Protein AF-A0A4Q3SUQ9-F1 (afdb_monomer_lite)

Radius of gyration: 23.15 Å; chains: 1; bounding box: 39×40×72 Å

Structure (mmCIF, N/CA/C/O backbone):
data_AF-A0A4Q3SUQ9-F1
#
_entry.id   AF-A0A4Q3SUQ9-F1
#
loop_
_atom_site.group_PDB
_atom_site.id
_atom_site.type_symbol
_atom_site.label_atom_id
_atom_site.label_alt_id
_atom_site.label_comp_id
_atom_site.label_asym_id
_atom_site.label_entity_id
_atom_site.label_seq_id
_atom_site.pdbx_PDB_ins_code
_atom_site.Cartn_x
_atom_site.Cartn_y
_atom_site.Cartn_z
_atom_site.occupancy
_atom_site.B_iso_or_equiv
_atom_site.auth_seq_id
_atom_site.auth_comp_id
_atom_site.auth_asym_id
_atom_site.auth_atom_id
_atom_site.pdbx_PDB_model_num
ATOM 1 N N . MET A 1 1 ? -21.726 29.637 48.859 1.00 52.78 1 MET A N 1
ATOM 2 C CA . MET A 1 1 ? -21.262 28.394 49.515 1.00 52.78 1 MET A CA 1
ATOM 3 C C . MET A 1 1 ? -21.546 27.224 48.583 1.00 52.78 1 MET A C 1
ATOM 5 O O . MET A 1 1 ? -22.693 26.823 48.454 1.00 52.78 1 MET A O 1
ATOM 9 N N . SER A 1 2 ? -20.534 26.753 47.853 1.00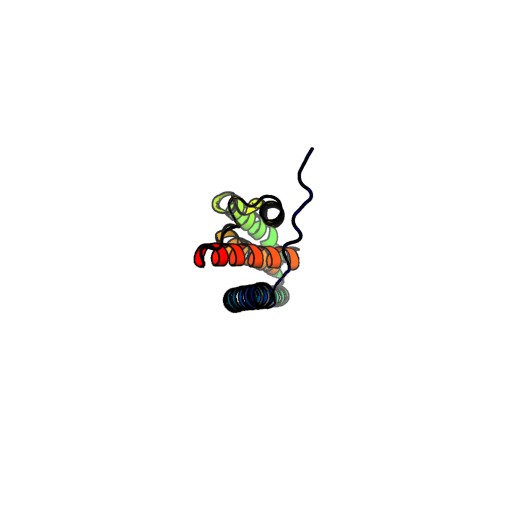 63.12 2 SER A N 1
ATOM 10 C CA . SER A 1 2 ? -20.614 25.570 46.988 1.00 63.12 2 SER A CA 1
ATOM 11 C C . SER A 1 2 ? -20.494 24.307 47.839 1.00 63.12 2 SER A C 1
ATOM 13 O O . SER A 1 2 ? -19.573 24.202 48.647 1.00 63.12 2 SER A O 1
ATOM 15 N N . ASN A 1 3 ? -21.421 23.363 47.676 1.00 58.69 3 ASN A N 1
ATOM 16 C CA . ASN A 1 3 ? -21.359 22.059 48.340 1.00 58.69 3 ASN A CA 1
ATOM 17 C C . ASN A 1 3 ? -20.023 21.358 48.007 1.00 58.69 3 ASN A C 1
ATOM 19 O O . ASN A 1 3 ? -19.621 21.388 46.840 1.00 58.69 3 ASN A O 1
ATOM 23 N N . PRO A 1 4 ? -19.337 20.717 48.972 1.00 64.19 4 PRO A N 1
ATOM 24 C CA . PRO A 1 4 ? -18.149 19.929 48.668 1.00 64.19 4 PRO A CA 1
ATOM 25 C C . PRO A 1 4 ? -18.510 18.724 47.777 1.00 64.19 4 PRO A C 1
ATOM 27 O O . PRO A 1 4 ? -19.641 18.226 47.839 1.00 64.19 4 PRO A O 1
ATOM 30 N N . PRO A 1 5 ? -17.575 18.232 46.944 1.00 63.81 5 PRO A N 1
ATOM 31 C CA . PRO A 1 5 ? -17.811 17.056 46.116 1.00 63.81 5 PRO A CA 1
ATOM 32 C C . PRO A 1 5 ? -18.098 15.843 47.008 1.00 63.81 5 PRO A C 1
ATOM 34 O O . PRO A 1 5 ? -17.303 15.484 47.877 1.00 63.81 5 PRO A O 1
ATOM 37 N N . ARG A 1 6 ? -19.255 15.203 46.800 1.00 64.69 6 ARG A N 1
ATOM 38 C CA . ARG A 1 6 ? -19.589 13.936 47.458 1.00 64.69 6 ARG A CA 1
ATOM 39 C C . ARG A 1 6 ? -18.632 12.863 46.947 1.00 64.69 6 ARG A C 1
ATOM 41 O O . ARG A 1 6 ? -18.681 12.500 45.775 1.00 64.69 6 ARG A O 1
ATOM 48 N N . PHE A 1 7 ? -17.785 12.347 47.831 1.00 63.22 7 PHE A N 1
ATOM 49 C CA . PHE A 1 7 ? -16.993 11.150 47.577 1.00 63.22 7 PHE A CA 1
ATOM 50 C C . PHE A 1 7 ? -17.969 9.976 47.421 1.00 63.22 7 PHE A C 1
ATOM 52 O O . PHE A 1 7 ? -18.571 9.529 48.395 1.00 63.22 7 PHE A O 1
ATOM 59 N N . VAL A 1 8 ? -18.204 9.529 46.187 1.00 66.00 8 VAL A N 1
ATOM 60 C CA . VAL A 1 8 ? -19.006 8.330 45.927 1.00 66.00 8 VAL A CA 1
ATOM 61 C C . VAL A 1 8 ? -18.081 7.132 46.156 1.00 66.00 8 VAL A C 1
ATOM 63 O O . VAL A 1 8 ? -17.114 6.988 45.407 1.00 66.00 8 VAL A O 1
ATOM 66 N N . PRO A 1 9 ? -18.302 6.286 47.177 1.00 57.19 9 PRO A N 1
ATOM 67 C CA . PRO A 1 9 ? -17.455 5.122 47.393 1.00 57.19 9 PRO A CA 1
ATOM 68 C C . PRO A 1 9 ? -17.558 4.184 46.183 1.00 57.19 9 PRO A C 1
ATOM 70 O O . PRO A 1 9 ? -18.642 3.726 45.814 1.00 57.19 9 PRO A O 1
ATOM 73 N N . SER A 1 10 ? -16.421 3.909 45.545 1.00 64.31 10 SER A N 1
ATOM 74 C CA . SER A 1 10 ? -16.302 2.955 44.445 1.00 64.31 10 SER A CA 1
ATOM 75 C C . SER A 1 10 ? -16.512 1.533 44.973 1.00 64.31 10 SER A C 1
ATOM 77 O O . SER A 1 10 ? -15.598 0.866 45.446 1.00 64.31 10 SER A O 1
ATOM 79 N N . GLY A 1 11 ? -17.755 1.055 44.930 1.00 67.50 11 GLY A N 1
ATOM 80 C CA . GLY A 1 11 ? -18.071 -0.328 45.283 1.00 67.50 11 GLY A CA 1
ATOM 81 C C . GLY A 1 11 ? -17.390 -1.346 44.355 1.00 67.50 11 GLY A C 1
ATOM 82 O O . GLY A 1 11 ? -17.111 -1.072 43.188 1.00 67.50 11 GLY A O 1
ATOM 83 N N . VAL A 1 12 ? -17.201 -2.574 44.845 1.00 73.50 12 VAL A N 1
ATOM 84 C CA . VAL A 1 12 ? -16.635 -3.702 44.070 1.00 73.50 12 VAL A CA 1
ATOM 85 C C . VAL A 1 12 ? -17.420 -3.964 42.773 1.00 73.50 12 VAL A C 1
ATOM 87 O O . VAL A 1 12 ? -16.844 -4.321 41.749 1.00 73.50 12 VAL A O 1
ATOM 90 N N . LYS A 1 13 ? -18.740 -3.733 42.782 1.00 75.50 13 LYS A N 1
ATOM 91 C CA . LYS A 1 13 ? -19.619 -3.932 41.618 1.00 75.50 13 LYS A CA 1
ATOM 92 C C . LYS A 1 13 ? -19.246 -3.019 40.429 1.00 75.50 13 LYS A C 1
ATOM 94 O O . LYS A 1 13 ? -18.965 -3.570 39.367 1.00 75.50 13 LYS A O 1
ATOM 99 N N . PRO A 1 14 ? -19.190 -1.675 40.561 1.00 77.25 14 PRO A N 1
ATOM 100 C CA . PRO A 1 14 ? -18.753 -0.794 39.471 1.00 77.25 14 PRO A CA 1
ATOM 101 C C . PRO A 1 14 ? -17.362 -1.134 38.913 1.00 77.25 14 PRO A C 1
ATOM 103 O O . PRO A 1 14 ? -17.163 -1.063 37.702 1.00 77.25 14 PRO A O 1
ATOM 106 N N . PHE A 1 15 ? -16.430 -1.579 39.762 1.00 79.81 15 PHE A N 1
ATOM 107 C CA . PHE A 1 15 ? -15.106 -2.033 39.327 1.00 79.81 15 PHE A CA 1
ATOM 108 C C . PHE A 1 15 ? -15.168 -3.294 38.441 1.00 79.81 15 PHE A C 1
ATOM 110 O O . PHE A 1 15 ? -14.574 -3.332 37.361 1.00 79.81 15 PHE A O 1
ATOM 117 N N . VAL A 1 16 ? -15.930 -4.314 38.853 1.00 83.69 16 VAL A N 1
ATOM 118 C CA . VAL A 1 16 ? -16.106 -5.556 38.077 1.00 83.69 16 VAL A CA 1
ATOM 119 C C . VAL A 1 16 ? -16.820 -5.289 36.747 1.00 83.69 16 VAL A C 1
ATOM 121 O O . VAL A 1 16 ? -16.394 -5.805 35.714 1.00 83.69 16 VAL A O 1
ATOM 124 N N . TYR A 1 17 ? -17.858 -4.445 36.736 1.00 86.44 17 TYR A N 1
ATOM 125 C CA . TYR A 1 17 ? -18.558 -4.076 35.501 1.00 86.44 17 TYR A CA 1
ATOM 126 C C . TYR A 1 17 ? -17.649 -3.349 34.507 1.00 86.44 17 TYR A C 1
ATOM 128 O O . TYR A 1 17 ? -17.665 -3.687 33.323 1.00 86.44 17 TYR A O 1
ATOM 136 N N . ALA A 1 18 ? -16.811 -2.421 34.977 1.00 85.19 18 ALA A N 1
ATOM 137 C CA . ALA A 1 18 ? -15.827 -1.755 34.127 1.00 85.19 18 ALA A CA 1
ATOM 138 C C . ALA A 1 18 ? -14.837 -2.763 33.518 1.00 85.19 18 ALA A C 1
ATOM 140 O O . ALA A 1 18 ? -14.594 -2.749 32.312 1.00 85.19 18 ALA A O 1
ATOM 141 N N . ARG A 1 19 ? -14.324 -3.713 34.315 1.00 89.44 19 ARG A N 1
ATOM 142 C CA . ARG A 1 19 ? -13.398 -4.746 33.821 1.00 89.44 19 ARG A CA 1
ATOM 143 C C . ARG A 1 19 ? -14.037 -5.644 32.763 1.00 89.44 19 ARG A C 1
ATOM 145 O O . ARG A 1 19 ? -13.411 -5.909 31.740 1.00 89.44 19 ARG A O 1
ATOM 152 N N . LEU A 1 20 ? -15.279 -6.074 32.981 1.00 91.19 20 LEU A N 1
ATOM 153 C CA . LEU A 1 20 ? -16.033 -6.863 32.004 1.00 91.19 20 LEU A CA 1
ATOM 154 C C . LEU A 1 20 ? -16.309 -6.070 30.720 1.00 91.19 20 LEU A C 1
ATOM 156 O O . LEU A 1 20 ? -16.216 -6.636 29.633 1.00 91.19 20 LEU A O 1
ATOM 160 N N . ALA A 1 21 ? -16.600 -4.771 30.822 1.00 89.94 21 ALA A N 1
ATOM 161 C CA . ALA A 1 21 ? -16.776 -3.903 29.661 1.00 89.94 21 ALA A CA 1
ATOM 162 C C . ALA A 1 21 ? -15.480 -3.775 28.840 1.00 89.94 21 ALA A C 1
ATOM 164 O O . ALA A 1 21 ? -15.517 -3.937 27.621 1.00 89.94 21 ALA A O 1
ATOM 165 N N . HIS A 1 22 ? -14.325 -3.590 29.490 1.00 92.81 22 HIS A N 1
ATOM 166 C CA . HIS A 1 22 ? -13.028 -3.554 28.805 1.00 92.81 22 HIS A CA 1
ATOM 167 C C . HIS A 1 22 ? -12.681 -4.880 28.117 1.00 92.81 22 HIS A C 1
ATOM 169 O O . HIS A 1 22 ? -12.192 -4.870 26.992 1.00 92.81 22 HIS A O 1
ATOM 175 N N . LEU A 1 23 ? -12.963 -6.023 28.753 1.00 94.06 23 LEU A N 1
ATOM 176 C CA . LEU A 1 23 ? -12.730 -7.344 28.153 1.00 94.06 23 LEU A CA 1
ATOM 177 C C . LEU A 1 23 ? -13.635 -7.595 26.938 1.00 94.06 23 LEU A C 1
ATOM 179 O O . LEU A 1 23 ? -13.182 -8.122 25.920 1.00 94.06 23 LEU A O 1
ATOM 183 N N . LYS A 1 24 ? -14.904 -7.178 27.011 1.00 92.81 24 LYS A N 1
ATOM 184 C CA . LYS A 1 24 ? -15.823 -7.225 25.865 1.00 92.81 24 LYS A CA 1
ATOM 185 C C . LYS A 1 24 ? -15.334 -6.339 24.720 1.00 92.81 24 LYS A C 1
ATOM 187 O O . LYS A 1 24 ? -15.285 -6.797 23.587 1.00 92.81 24 LYS A O 1
ATOM 192 N N . ALA A 1 25 ? -14.907 -5.112 25.009 1.00 91.38 25 ALA A N 1
ATOM 193 C CA . ALA A 1 25 ? -14.354 -4.227 23.988 1.00 91.38 25 ALA A CA 1
ATOM 194 C C . ALA A 1 25 ? -13.090 -4.824 23.346 1.00 91.38 25 ALA A C 1
ATOM 196 O O . ALA A 1 25 ? -12.999 -4.903 22.126 1.00 91.38 25 ALA A O 1
ATOM 197 N N . ALA A 1 26 ? -12.145 -5.311 24.154 1.00 94.56 26 ALA A N 1
ATOM 198 C CA . ALA A 1 26 ? -10.908 -5.912 23.660 1.00 94.56 26 ALA A CA 1
ATOM 199 C C . ALA A 1 26 ? -11.166 -7.142 22.777 1.00 94.56 26 ALA A C 1
ATOM 201 O O . ALA A 1 26 ? -10.569 -7.266 21.712 1.00 94.56 26 ALA A O 1
ATOM 202 N N . SER A 1 27 ? -12.078 -8.031 23.180 1.00 94.69 27 SER A N 1
ATOM 203 C CA . SER A 1 27 ? -12.429 -9.210 22.375 1.00 94.69 27 SER A CA 1
ATOM 204 C C . SER A 1 27 ? -13.086 -8.843 21.041 1.00 94.69 27 SER A C 1
ATOM 206 O O . SER A 1 27 ? -12.723 -9.425 20.022 1.00 94.69 27 SER A O 1
ATOM 208 N N . LEU A 1 28 ? -13.974 -7.843 21.012 1.00 92.50 28 LEU A N 1
ATOM 209 C CA . LEU A 1 28 ? -14.538 -7.319 19.762 1.00 92.50 28 LEU A CA 1
ATOM 210 C C . LEU A 1 28 ? -13.446 -6.759 18.844 1.00 92.50 28 LEU A C 1
ATOM 212 O O . LEU A 1 28 ? -13.391 -7.117 17.669 1.00 92.50 28 LEU A O 1
ATOM 216 N N . TRP A 1 29 ? -12.533 -5.946 19.382 1.00 94.06 29 TRP A N 1
ATOM 217 C CA . TRP A 1 29 ? -11.418 -5.407 18.604 1.00 94.06 29 TRP A CA 1
ATOM 218 C C . TRP A 1 29 ? -10.503 -6.504 18.065 1.00 94.06 29 TRP A C 1
ATOM 220 O O . TRP A 1 29 ? -10.129 -6.448 16.900 1.00 94.06 29 TRP A O 1
ATOM 230 N N . VAL A 1 30 ? -10.191 -7.537 18.850 1.00 95.62 30 VAL A N 1
ATOM 231 C CA . VAL A 1 30 ? -9.400 -8.685 18.377 1.00 95.62 30 VAL A CA 1
ATOM 232 C C . VAL A 1 30 ? -10.110 -9.418 17.236 1.00 95.62 30 VAL A C 1
ATOM 234 O O . VAL A 1 30 ? -9.476 -9.719 16.226 1.00 95.62 30 VAL A O 1
ATOM 237 N N . LEU A 1 31 ? -11.420 -9.656 17.351 1.00 95.06 31 LEU A N 1
ATOM 238 C CA . LEU A 1 31 ? -12.210 -10.321 16.307 1.00 95.06 31 LEU A CA 1
ATOM 239 C C . LEU A 1 31 ? -12.259 -9.529 14.994 1.00 95.06 31 LEU A C 1
ATOM 241 O O . LEU A 1 31 ? -12.361 -10.130 13.930 1.00 95.06 31 LEU A O 1
ATOM 245 N N . ILE A 1 32 ? -12.160 -8.201 15.058 1.00 93.94 32 ILE A N 1
ATOM 246 C CA . ILE A 1 32 ? -12.150 -7.314 13.887 1.00 93.94 32 ILE A CA 1
ATOM 247 C C . ILE A 1 32 ? -10.734 -7.161 13.317 1.00 93.94 32 ILE A C 1
ATOM 249 O O . ILE A 1 32 ? -10.524 -7.219 12.101 1.00 93.94 32 ILE A O 1
ATOM 253 N N . LEU A 1 33 ? -9.736 -6.992 14.184 1.00 95.38 33 LEU A N 1
ATOM 254 C CA . LEU A 1 33 ? -8.345 -6.776 13.794 1.00 95.38 33 LEU A CA 1
ATOM 255 C C . LEU A 1 33 ? -7.685 -8.039 13.248 1.00 95.38 33 LEU A C 1
ATOM 257 O O . LEU A 1 33 ? -6.815 -7.916 12.391 1.00 95.38 33 LEU A O 1
ATOM 261 N N . ALA A 1 34 ? -8.091 -9.233 13.686 1.00 96.50 34 ALA A N 1
ATOM 262 C CA . ALA A 1 34 ? -7.550 -10.494 13.182 1.00 96.50 34 ALA A CA 1
ATOM 263 C C . ALA A 1 34 ? -7.767 -10.677 11.662 1.00 96.50 34 ALA A C 1
ATOM 265 O O . ALA A 1 34 ? -6.772 -10.789 10.940 1.00 96.50 34 ALA A O 1
ATOM 266 N N . PRO A 1 35 ? -9.006 -10.644 11.124 1.00 95.88 35 PRO A N 1
ATOM 267 C CA . PRO A 1 35 ? -9.227 -10.753 9.682 1.00 95.88 35 PRO A CA 1
ATOM 268 C C . PRO A 1 35 ? -8.664 -9.549 8.917 1.00 95.88 35 PRO A C 1
ATOM 270 O O . PRO A 1 35 ? -8.110 -9.724 7.833 1.00 95.88 35 PRO A O 1
ATOM 273 N N . THR A 1 36 ? -8.735 -8.343 9.493 1.00 96.44 36 THR A N 1
ATOM 274 C CA . THR A 1 36 ? -8.177 -7.129 8.875 1.00 96.44 36 THR A CA 1
ATOM 275 C C . THR A 1 36 ? -6.659 -7.247 8.695 1.00 96.44 36 THR A C 1
ATOM 277 O O . THR A 1 36 ? -6.142 -7.041 7.598 1.00 96.44 36 THR A O 1
ATOM 280 N N . SER A 1 37 ? -5.939 -7.650 9.746 1.00 97.00 37 SER A N 1
ATOM 281 C CA . SER A 1 37 ? -4.483 -7.849 9.718 1.00 97.00 37 SER A CA 1
ATOM 282 C C . SER A 1 37 ? -4.078 -8.981 8.780 1.00 97.00 37 SER A C 1
ATOM 284 O O . SER A 1 37 ? -3.115 -8.831 8.033 1.00 97.00 37 SER A O 1
ATOM 286 N N . ALA A 1 38 ? -4.824 -10.091 8.764 1.00 98.12 38 ALA A N 1
ATOM 287 C CA . ALA A 1 38 ? -4.563 -11.201 7.850 1.00 98.12 38 ALA A CA 1
ATOM 288 C C . ALA A 1 38 ? -4.705 -10.775 6.379 1.00 98.12 38 ALA A C 1
ATOM 290 O O . ALA A 1 38 ? -3.858 -11.112 5.548 1.00 98.12 38 ALA A O 1
ATOM 291 N N . ALA A 1 39 ? -5.734 -9.985 6.057 1.00 97.69 39 ALA A N 1
ATOM 292 C CA . ALA A 1 39 ? -5.952 -9.470 4.710 1.00 97.69 39 ALA A CA 1
ATOM 293 C C . ALA A 1 39 ? -4.861 -8.469 4.289 1.00 97.69 39 ALA A C 1
ATOM 295 O O . ALA A 1 39 ? -4.307 -8.593 3.196 1.00 97.69 39 ALA A O 1
ATOM 296 N N . ILE A 1 40 ? -4.499 -7.522 5.165 1.00 97.62 40 ILE A N 1
ATOM 297 C CA . ILE A 1 40 ? -3.418 -6.554 4.910 1.00 97.62 40 ILE A CA 1
ATOM 298 C C . ILE A 1 40 ? -2.077 -7.273 4.743 1.00 97.62 40 ILE A C 1
ATOM 300 O O . ILE A 1 40 ? -1.362 -7.019 3.777 1.00 97.62 40 ILE A O 1
ATOM 304 N N . GLY A 1 41 ? -1.749 -8.203 5.643 1.00 98.00 41 GLY A N 1
ATOM 305 C CA . GLY A 1 41 ? -0.517 -8.988 5.580 1.00 98.00 41 GLY A CA 1
ATOM 306 C C . GLY A 1 41 ? -0.413 -9.801 4.292 1.00 98.00 41 GLY A C 1
ATOM 307 O O . GLY A 1 41 ? 0.629 -9.781 3.642 1.00 98.00 41 GLY A O 1
ATOM 308 N N . SER A 1 42 ? -1.508 -10.437 3.868 1.00 98.25 42 SER A N 1
ATOM 309 C CA . SER A 1 42 ? -1.566 -11.182 2.603 1.00 98.25 42 SER A CA 1
ATOM 310 C C . SER A 1 42 ? -1.368 -10.271 1.389 1.00 98.25 42 SER A C 1
ATOM 312 O O . SER A 1 42 ? -0.628 -10.618 0.469 1.00 98.25 42 SER A O 1
ATOM 314 N N . LEU A 1 43 ? -1.975 -9.080 1.394 1.00 97.44 43 LEU A N 1
ATOM 315 C CA . LEU A 1 43 ? -1.811 -8.096 0.323 1.00 97.44 43 LEU A CA 1
ATOM 316 C C . LEU A 1 43 ? -0.373 -7.557 0.255 1.00 97.44 43 LEU A C 1
ATOM 318 O O . LEU A 1 43 ? 0.190 -7.441 -0.833 1.00 97.44 43 LEU A O 1
ATOM 322 N N . CYS A 1 44 ? 0.252 -7.287 1.403 1.00 97.44 44 CYS A N 1
ATOM 323 C CA . CYS A 1 44 ? 1.661 -6.904 1.478 1.00 97.44 44 CYS A CA 1
ATOM 324 C C . CYS A 1 44 ? 2.588 -8.040 1.024 1.00 97.44 44 CYS A C 1
ATOM 326 O O . CYS A 1 44 ? 3.546 -7.783 0.297 1.00 97.44 44 CYS A O 1
ATOM 328 N N . ALA A 1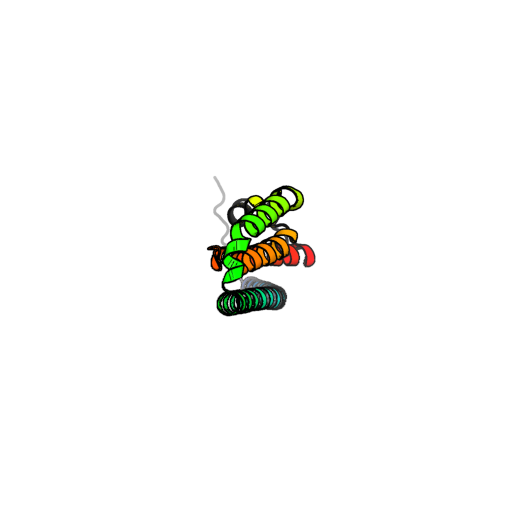 45 ? 2.300 -9.291 1.390 1.00 98.00 45 ALA A N 1
ATOM 329 C CA . ALA A 1 45 ? 3.060 -10.451 0.930 1.00 98.00 45 ALA A CA 1
ATOM 330 C C . ALA A 1 45 ? 2.975 -10.607 -0.597 1.00 98.00 45 ALA A C 1
ATOM 332 O O . ALA A 1 45 ? 4.008 -10.733 -1.254 1.00 98.00 45 ALA A O 1
ATOM 333 N N . LEU A 1 46 ? 1.769 -10.504 -1.170 1.00 98.00 46 LEU A N 1
ATOM 334 C CA . LEU A 1 46 ? 1.551 -10.505 -2.620 1.00 98.00 46 LEU A CA 1
ATOM 335 C C . LEU A 1 46 ? 2.336 -9.381 -3.305 1.00 98.00 46 LEU A C 1
ATOM 337 O O . LEU A 1 46 ? 2.984 -9.609 -4.327 1.00 98.00 46 LEU A O 1
ATOM 341 N N . PHE A 1 47 ? 2.301 -8.174 -2.740 1.00 98.00 47 PHE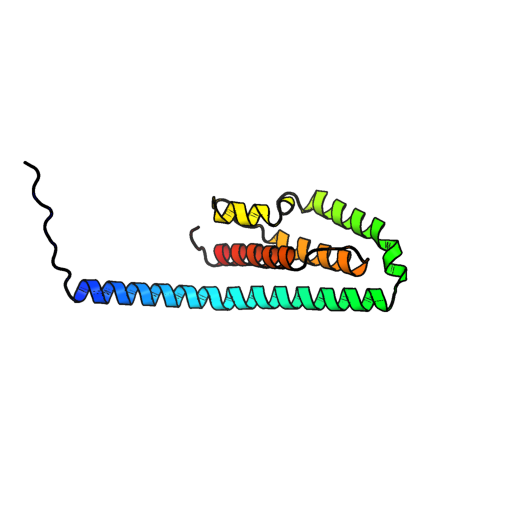 A N 1
ATOM 342 C CA . PHE A 1 47 ? 3.041 -7.027 -3.253 1.00 98.00 47 PHE A CA 1
ATOM 343 C C . PHE A 1 47 ? 4.553 -7.284 -3.256 1.00 98.00 47 PHE A C 1
ATOM 345 O O . PHE A 1 47 ? 5.195 -7.156 -4.297 1.00 98.00 47 PHE A O 1
ATOM 352 N N . LEU A 1 48 ? 5.128 -7.706 -2.125 1.00 97.25 48 LEU A N 1
ATOM 353 C CA . LEU A 1 48 ? 6.565 -7.966 -2.017 1.00 97.25 48 LEU A CA 1
ATOM 354 C C . LEU A 1 48 ? 7.019 -9.111 -2.929 1.00 97.25 48 LEU A C 1
ATOM 356 O O . LEU A 1 48 ? 8.089 -9.005 -3.529 1.00 97.25 48 LEU A O 1
ATOM 360 N N . TRP A 1 49 ? 6.203 -10.159 -3.059 1.00 98.12 49 TRP A N 1
ATOM 361 C CA . TRP A 1 49 ? 6.442 -11.262 -3.988 1.00 98.12 49 TRP A CA 1
ATOM 362 C C . TRP A 1 49 ? 6.406 -10.794 -5.450 1.00 98.12 49 TRP A C 1
ATOM 364 O O . TRP A 1 49 ? 7.289 -11.138 -6.232 1.00 98.12 49 TRP A O 1
ATOM 374 N N . SER A 1 50 ? 5.454 -9.930 -5.807 1.00 98.06 50 SER A N 1
ATOM 375 C CA . SER A 1 50 ? 5.363 -9.350 -7.155 1.00 98.06 50 SER A CA 1
ATOM 376 C C . SER A 1 50 ? 6.573 -8.474 -7.492 1.00 98.06 50 SER A C 1
ATOM 378 O O . SER A 1 50 ? 7.049 -8.493 -8.624 1.00 98.06 50 SER A O 1
ATOM 380 N N . LEU A 1 51 ? 7.107 -7.729 -6.517 1.00 97.19 51 LEU A N 1
ATOM 381 C CA . LEU A 1 51 ? 8.333 -6.947 -6.707 1.00 97.19 51 LEU A CA 1
ATOM 382 C C . LEU A 1 51 ? 9.566 -7.822 -6.914 1.00 97.19 51 LEU A C 1
ATOM 384 O O . LEU A 1 51 ? 10.435 -7.474 -7.713 1.00 97.19 51 LEU A O 1
ATOM 388 N N . ASP A 1 52 ? 9.653 -8.943 -6.202 1.00 97.12 52 ASP A N 1
ATOM 389 C CA . ASP A 1 52 ? 10.729 -9.912 -6.398 1.00 97.12 52 ASP A CA 1
ATOM 390 C C . ASP A 1 52 ? 10.661 -10.521 -7.806 1.00 97.12 52 ASP A C 1
ATOM 392 O O . ASP A 1 52 ? 11.658 -10.529 -8.527 1.00 97.12 52 ASP A O 1
ATOM 396 N N . LEU A 1 53 ? 9.462 -10.906 -8.256 1.00 97.75 53 LEU A N 1
ATOM 397 C CA . LEU A 1 53 ? 9.243 -11.402 -9.614 1.00 97.75 53 LEU A CA 1
ATOM 398 C C . LEU A 1 53 ? 9.608 -10.359 -10.680 1.00 97.75 53 LEU A C 1
ATOM 400 O O . LEU A 1 53 ? 10.323 -10.677 -11.627 1.00 97.75 53 LEU A O 1
ATOM 404 N N . ALA A 1 54 ? 9.171 -9.109 -10.510 1.00 96.94 54 ALA A N 1
ATOM 405 C CA . ALA A 1 54 ? 9.513 -8.010 -11.411 1.00 96.94 54 ALA A CA 1
ATOM 406 C C . ALA A 1 54 ? 11.029 -7.766 -11.469 1.00 96.94 54 ALA A C 1
ATOM 408 O O . ALA A 1 54 ? 11.590 -7.528 -12.538 1.00 96.94 54 ALA A O 1
ATOM 409 N N . THR A 1 55 ? 11.703 -7.876 -10.323 1.00 95.19 55 THR A N 1
ATOM 410 C CA . THR A 1 55 ? 13.156 -7.723 -10.228 1.00 95.19 55 THR A CA 1
ATOM 411 C C . THR A 1 55 ? 13.875 -8.836 -10.985 1.00 95.19 55 THR A C 1
ATOM 413 O O . THR A 1 55 ? 14.758 -8.538 -11.786 1.00 95.19 55 THR A O 1
ATOM 416 N N . ARG A 1 56 ? 13.476 -10.099 -10.788 1.00 97.06 56 ARG A N 1
ATOM 417 C CA . ARG A 1 56 ? 14.037 -11.248 -11.517 1.00 97.06 56 ARG A CA 1
ATOM 418 C C . ARG A 1 56 ? 13.812 -11.119 -13.022 1.00 97.06 56 ARG A C 1
ATOM 420 O O . ARG A 1 56 ? 14.770 -11.182 -13.780 1.00 97.06 56 ARG A O 1
ATOM 427 N N . ALA A 1 57 ? 12.583 -10.809 -13.440 1.00 97.25 57 ALA A N 1
ATOM 428 C CA . ALA A 1 57 ? 12.246 -10.615 -14.848 1.00 97.25 57 ALA A CA 1
ATOM 429 C C . ALA A 1 57 ? 13.108 -9.530 -15.513 1.00 97.25 57 ALA A C 1
ATOM 431 O O . ALA A 1 57 ? 13.545 -9.708 -16.648 1.00 97.25 57 ALA A O 1
ATOM 432 N N . ARG A 1 58 ? 13.397 -8.434 -14.798 1.00 95.62 58 ARG A N 1
ATOM 433 C CA . ARG A 1 58 ? 14.298 -7.370 -15.261 1.00 95.62 58 ARG A CA 1
ATOM 434 C C . ARG A 1 58 ? 15.744 -7.841 -15.427 1.00 95.62 58 ARG A C 1
ATOM 436 O O . ARG A 1 58 ? 16.400 -7.407 -16.369 1.00 95.62 58 ARG A O 1
ATOM 443 N N . PHE A 1 59 ? 16.247 -8.693 -14.534 1.00 94.75 59 PHE A N 1
ATOM 444 C CA . PHE A 1 59 ? 17.585 -9.280 -14.676 1.00 94.75 59 PHE A CA 1
ATOM 445 C C . PHE A 1 59 ? 17.659 -10.269 -15.846 1.00 94.75 59 PHE A C 1
ATOM 447 O O . PHE A 1 59 ? 18.641 -10.243 -16.584 1.00 94.75 59 PHE A O 1
ATOM 454 N N . ASP A 1 60 ? 16.610 -11.065 -16.062 1.00 97.69 60 ASP A N 1
ATOM 455 C CA . ASP A 1 60 ? 16.522 -12.004 -17.188 1.00 97.69 60 ASP A CA 1
ATOM 456 C C . ASP A 1 60 ? 16.345 -11.282 -18.538 1.00 97.69 60 ASP A C 1
ATOM 458 O O . ASP A 1 60 ? 16.793 -11.762 -19.579 1.00 97.69 60 ASP A O 1
ATOM 462 N N . HIS A 1 61 ? 15.718 -10.100 -18.527 1.00 97.38 61 HIS A N 1
ATOM 463 C CA . HIS A 1 61 ? 15.408 -9.305 -19.717 1.00 97.38 61 HIS A CA 1
ATOM 464 C C . HIS A 1 61 ? 15.873 -7.844 -19.557 1.00 97.38 61 HIS A C 1
ATOM 466 O O . HIS A 1 61 ? 15.042 -6.939 -19.432 1.00 97.38 61 HIS A O 1
ATOM 472 N N . PRO A 1 62 ? 17.191 -7.559 -19.615 1.00 94.94 62 PRO A N 1
ATOM 473 C CA . PRO A 1 62 ? 17.723 -6.215 -19.362 1.00 94.94 62 PRO A CA 1
ATOM 474 C C . PRO A 1 62 ? 17.189 -5.129 -20.305 1.00 94.94 62 PRO A C 1
ATOM 476 O O . PRO A 1 62 ? 17.149 -3.953 -19.944 1.00 94.94 62 PRO A O 1
ATOM 479 N N . TRP A 1 63 ? 16.737 -5.514 -21.503 1.00 96.50 63 TRP A N 1
ATOM 480 C CA . TRP A 1 63 ? 16.129 -4.603 -22.474 1.00 96.50 63 TRP A CA 1
ATOM 481 C C . TRP A 1 63 ? 14.849 -3.930 -21.954 1.00 96.50 63 TRP A C 1
ATOM 483 O O . TRP A 1 63 ? 14.493 -2.861 -22.449 1.00 96.50 63 TRP A O 1
ATOM 493 N N . LEU A 1 64 ? 14.191 -4.494 -20.929 1.00 96.19 64 LEU A N 1
ATOM 494 C CA . LEU A 1 64 ? 13.044 -3.869 -20.267 1.00 96.19 64 LEU A CA 1
ATOM 495 C C . LEU A 1 64 ? 13.375 -2.460 -19.760 1.00 96.19 64 LEU A C 1
ATOM 497 O O . LEU A 1 64 ? 12.500 -1.605 -19.773 1.00 96.19 64 LEU A O 1
ATOM 501 N N . LEU A 1 65 ? 14.629 -2.163 -19.404 1.00 95.88 65 LEU A N 1
ATOM 502 C CA . LEU A 1 65 ? 15.044 -0.819 -18.977 1.00 95.88 65 LEU A CA 1
ATOM 503 C C . LEU A 1 65 ? 14.721 0.271 -20.011 1.00 95.88 65 LEU A C 1
ATOM 505 O O . LEU A 1 65 ? 14.347 1.382 -19.641 1.00 95.88 65 LEU A O 1
ATOM 509 N N . PHE A 1 66 ? 14.799 -0.040 -21.308 1.00 96.94 66 PHE A N 1
ATOM 510 C CA . PHE A 1 66 ? 14.485 0.926 -22.365 1.00 96.94 66 PHE A CA 1
ATOM 511 C C . PHE A 1 66 ? 12.992 1.285 -22.421 1.00 96.94 66 PHE A C 1
ATOM 513 O O . PHE A 1 66 ? 12.632 2.337 -22.945 1.00 96.94 66 PHE A O 1
ATOM 520 N N . GLY A 1 67 ? 12.118 0.452 -21.846 1.00 96.69 67 GLY A N 1
ATOM 521 C CA . GLY A 1 67 ? 10.686 0.727 -21.727 1.00 96.69 67 GLY A CA 1
ATOM 522 C C . GLY A 1 67 ? 10.318 1.679 -20.583 1.00 96.69 67 GLY A C 1
ATOM 523 O O . GLY A 1 67 ? 9.162 2.093 -20.498 1.00 96.69 67 GLY A O 1
ATOM 524 N N . LEU A 1 68 ? 11.270 2.059 -19.720 1.00 96.31 68 LEU A N 1
ATOM 525 C CA . LEU A 1 68 ? 11.019 2.899 -18.545 1.00 96.31 68 LEU A CA 1
ATOM 526 C C . LEU A 1 68 ? 10.307 4.231 -18.852 1.00 96.31 68 LEU A C 1
ATOM 528 O O . LEU A 1 68 ? 9.347 4.538 -18.142 1.00 96.31 68 LEU A O 1
ATOM 532 N N . PRO A 1 69 ? 10.676 5.009 -19.894 1.00 96.62 69 PRO A N 1
ATOM 533 C CA . PRO A 1 69 ? 9.979 6.260 -20.205 1.00 96.62 69 PRO A CA 1
ATOM 534 C C . PRO A 1 69 ? 8.502 6.039 -20.549 1.00 96.62 69 PRO A C 1
ATOM 536 O O . PRO A 1 69 ? 7.633 6.785 -20.099 1.00 96.62 69 PRO A O 1
ATOM 539 N N . VAL A 1 70 ? 8.208 4.976 -21.305 1.00 97.44 70 VAL A N 1
ATOM 540 C CA . VAL A 1 70 ? 6.839 4.617 -21.698 1.00 97.44 70 VAL A CA 1
ATOM 541 C C . VAL A 1 70 ? 6.047 4.148 -20.482 1.00 97.44 70 VAL A C 1
ATOM 543 O O . VAL A 1 70 ? 4.925 4.599 -20.267 1.00 97.44 70 VAL A O 1
ATOM 546 N N . ALA A 1 71 ? 6.638 3.293 -19.647 1.00 95.81 71 ALA A N 1
ATOM 547 C CA . ALA A 1 71 ? 6.016 2.820 -18.417 1.00 95.81 71 ALA A CA 1
ATOM 548 C C . ALA A 1 71 ? 5.684 3.979 -17.462 1.00 95.81 71 ALA A C 1
ATOM 550 O O . ALA A 1 71 ? 4.559 4.063 -16.969 1.00 95.81 71 ALA A O 1
ATOM 551 N N . GLY A 1 72 ? 6.623 4.908 -17.257 1.00 94.94 72 GLY A N 1
ATOM 552 C CA . GLY A 1 72 ? 6.416 6.103 -16.438 1.00 94.94 72 GLY A CA 1
ATOM 553 C C . GLY A 1 72 ? 5.302 7.001 -16.978 1.00 94.94 72 GLY A C 1
ATOM 554 O O . GLY A 1 72 ? 4.429 7.418 -16.216 1.00 94.94 72 GLY A O 1
ATOM 555 N N . PHE A 1 73 ? 5.272 7.235 -18.294 1.00 96.38 73 PHE A N 1
ATOM 556 C CA . PHE A 1 73 ? 4.199 7.991 -18.943 1.00 96.38 73 PHE A CA 1
ATOM 557 C C . PHE A 1 73 ? 2.828 7.332 -18.745 1.00 96.38 73 PHE A C 1
ATOM 559 O O . PHE A 1 73 ? 1.876 8.000 -18.345 1.00 96.38 73 PHE A O 1
ATOM 566 N N . LEU A 1 74 ? 2.724 6.018 -18.970 1.00 95.12 74 LEU A N 1
ATOM 567 C CA . LEU A 1 74 ? 1.471 5.278 -18.804 1.00 95.12 74 LEU A CA 1
ATOM 568 C C . LEU A 1 74 ? 0.988 5.287 -17.351 1.00 95.12 74 LEU A C 1
ATOM 570 O O . LEU A 1 74 ? -0.196 5.514 -17.104 1.00 95.12 74 LEU A O 1
ATOM 574 N N . VAL A 1 75 ? 1.890 5.087 -16.385 1.00 93.62 75 VAL A N 1
ATOM 575 C CA . VAL A 1 75 ? 1.563 5.189 -14.956 1.00 93.62 75 VAL A CA 1
ATOM 576 C C . VAL A 1 75 ? 1.067 6.597 -14.624 1.00 93.62 75 VAL A C 1
ATOM 578 O O . VAL A 1 75 ? 0.000 6.733 -14.026 1.00 93.62 75 VAL A O 1
ATOM 581 N N . GLY A 1 76 ? 1.776 7.639 -15.065 1.00 92.25 76 GLY A N 1
ATOM 582 C CA . GLY A 1 76 ? 1.366 9.031 -14.865 1.00 92.25 76 GLY A CA 1
ATOM 583 C C . GLY A 1 76 ? -0.012 9.333 -15.460 1.00 92.25 76 GLY A C 1
ATOM 584 O O . GLY A 1 76 ? -0.857 9.928 -14.794 1.00 92.25 76 GLY A O 1
ATOM 585 N N . LEU A 1 77 ? -0.286 8.848 -16.674 1.00 93.44 77 LEU A N 1
ATOM 586 C CA . LEU A 1 77 ? -1.575 9.021 -17.345 1.00 93.44 77 LEU A CA 1
ATOM 587 C C . LEU A 1 77 ? -2.717 8.319 -16.594 1.00 93.44 77 LEU A C 1
ATOM 589 O O . LEU A 1 77 ? -3.793 8.891 -16.404 1.00 93.44 77 LEU A O 1
ATOM 593 N N . VAL A 1 78 ? -2.478 7.097 -16.109 1.00 91.56 78 VAL A N 1
ATOM 594 C CA . VAL A 1 78 ? -3.447 6.361 -15.285 1.00 91.56 78 VAL A CA 1
ATOM 595 C C . VAL A 1 78 ? -3.732 7.104 -13.980 1.00 91.56 78 VAL A C 1
ATOM 597 O O . VAL A 1 78 ? -4.899 7.214 -13.597 1.00 91.56 78 VAL A O 1
ATOM 600 N N . TYR A 1 79 ? -2.711 7.649 -13.313 1.00 88.88 79 TYR A N 1
ATOM 601 C CA . TYR A 1 79 ? -2.897 8.469 -12.111 1.00 88.88 79 TYR A CA 1
ATOM 602 C C . TYR A 1 79 ? -3.665 9.757 -12.411 1.00 88.88 79 TYR A C 1
ATOM 604 O O . TYR A 1 79 ? -4.572 10.105 -11.659 1.00 88.88 79 TYR A O 1
ATOM 612 N N . HIS A 1 80 ? -3.394 10.412 -13.538 1.00 88.38 80 HIS A N 1
ATOM 613 C CA . HIS A 1 80 ? -4.101 11.627 -13.928 1.00 88.38 80 HIS A CA 1
ATOM 614 C C . HIS A 1 80 ? -5.612 11.393 -14.117 1.00 88.38 80 HIS A C 1
ATOM 616 O O . HIS A 1 80 ? -6.432 12.197 -13.671 1.00 88.38 80 HIS A O 1
ATOM 622 N N . TRP A 1 81 ? -6.008 10.267 -14.722 1.00 87.00 81 TRP A N 1
ATOM 623 C CA . TRP A 1 81 ? -7.423 9.965 -14.978 1.00 87.00 81 TRP A CA 1
ATOM 624 C C . TRP A 1 81 ? -8.138 9.260 -13.822 1.00 87.00 81 TRP A C 1
ATOM 626 O O . TRP A 1 81 ? -9.298 9.558 -13.537 1.00 87.00 81 TRP A O 1
ATOM 636 N N . LYS A 1 82 ? -7.478 8.306 -13.154 1.00 81.25 82 LYS A N 1
ATOM 637 C CA . LYS A 1 82 ? -8.097 7.437 -12.133 1.00 81.25 82 LYS A CA 1
ATOM 638 C C . LYS A 1 82 ? -7.644 7.746 -10.703 1.00 81.25 82 LYS A C 1
ATOM 640 O O . LYS A 1 82 ? -8.291 7.298 -9.754 1.00 81.25 82 LYS A O 1
ATOM 645 N N . GLY A 1 83 ? -6.559 8.501 -10.539 1.00 74.12 83 GLY A N 1
ATOM 646 C CA . GLY A 1 83 ? -5.846 8.701 -9.278 1.00 74.12 83 GLY A CA 1
ATOM 647 C C . GLY A 1 83 ? -6.227 9.946 -8.481 1.00 74.12 83 GLY A C 1
ATOM 648 O O . GLY A 1 83 ? -5.711 10.089 -7.384 1.00 74.12 83 GLY A O 1
ATOM 649 N N . ARG A 1 84 ? -7.160 10.799 -8.933 1.00 70.00 84 ARG A N 1
ATOM 650 C CA . ARG A 1 84 ? -7.507 12.084 -8.272 1.00 70.00 84 ARG A CA 1
ATOM 651 C C . ARG A 1 84 ? -7.734 12.042 -6.749 1.00 70.00 84 ARG A C 1
ATOM 653 O O . ARG A 1 84 ? -7.508 13.041 -6.088 1.00 70.00 84 ARG A O 1
ATOM 660 N N . SER A 1 85 ? -8.193 10.923 -6.171 1.00 67.38 85 SER A N 1
ATOM 661 C CA . SER A 1 85 ? -8.320 10.783 -4.702 1.00 67.38 85 SER A CA 1
ATOM 662 C C . SER A 1 85 ? -7.226 9.939 -4.037 1.00 67.38 85 SER A C 1
ATOM 664 O O . SER A 1 85 ? -7.276 9.735 -2.834 1.00 67.38 85 SER A O 1
ATOM 666 N N . ALA A 1 86 ? -6.326 9.345 -4.814 1.00 70.44 86 ALA A N 1
ATOM 667 C CA . ALA A 1 86 ? -5.194 8.532 -4.366 1.00 70.44 86 ALA A CA 1
ATOM 668 C C . ALA A 1 86 ? -3.848 9.261 -4.565 1.00 70.44 86 ALA A C 1
ATOM 670 O O . ALA A 1 86 ? -2.828 8.804 -4.064 1.00 70.44 86 ALA A O 1
ATOM 671 N N . GLU A 1 87 ? -3.851 10.393 -5.276 1.00 71.81 87 GLU A N 1
ATOM 672 C CA . GLU A 1 87 ? -2.679 11.201 -5.630 1.00 71.81 87 GLU A CA 1
ATOM 673 C C . GLU A 1 87 ? -1.939 11.748 -4.403 1.00 71.81 87 GLU A C 1
ATOM 675 O O . GLU A 1 87 ? -0.713 11.757 -4.383 1.00 71.81 87 GLU A O 1
ATOM 680 N N . ALA A 1 88 ? -2.667 12.094 -3.335 1.00 78.81 88 ALA A N 1
ATOM 681 C CA . ALA A 1 88 ? -2.076 12.519 -2.064 1.00 78.81 88 ALA A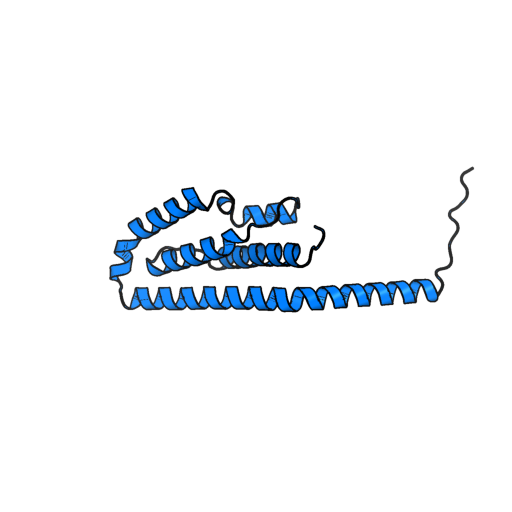 CA 1
ATOM 682 C C . ALA A 1 88 ? -1.269 11.407 -1.356 1.00 78.81 88 ALA A C 1
ATOM 684 O O . ALA A 1 88 ? -0.474 11.698 -0.461 1.00 78.81 88 ALA A O 1
ATOM 685 N N . GLY A 1 89 ? -1.440 10.137 -1.748 1.00 85.38 89 GLY A N 1
ATOM 686 C CA . GLY A 1 89 ? -0.616 9.026 -1.273 1.00 85.38 89 GLY A CA 1
ATOM 687 C C . GLY A 1 89 ? -0.593 8.907 0.254 1.00 85.38 89 GLY A C 1
ATOM 688 O O . GLY A 1 89 ? -1.636 8.870 0.904 1.00 85.38 89 GLY A O 1
ATOM 689 N N . ASN A 1 90 ? 0.605 8.865 0.843 1.00 89.50 90 ASN A N 1
ATOM 690 C CA . ASN A 1 90 ? 0.766 8.779 2.299 1.00 89.50 90 ASN A CA 1
ATOM 691 C C . ASN A 1 90 ? 0.210 9.991 3.050 1.00 89.50 90 ASN A C 1
ATOM 693 O O . ASN A 1 90 ? -0.254 9.816 4.174 1.00 89.50 90 ASN A O 1
ATOM 697 N N . ASN A 1 91 ? 0.223 11.187 2.455 1.00 89.94 91 ASN A N 1
ATOM 698 C CA . ASN A 1 91 ? -0.276 12.384 3.133 1.00 89.94 91 ASN A CA 1
ATOM 699 C C . ASN A 1 91 ? -1.764 12.238 3.449 1.00 89.94 91 ASN A C 1
ATOM 701 O O . ASN A 1 91 ? -2.175 12.553 4.554 1.00 89.94 91 ASN A O 1
ATOM 705 N N . LEU A 1 92 ? -2.537 11.607 2.557 1.00 89.94 92 LEU A N 1
ATOM 706 C CA . LEU A 1 92 ? -3.945 11.306 2.820 1.00 89.94 92 LEU A CA 1
ATOM 707 C C . LEU A 1 92 ? -4.139 10.439 4.071 1.00 89.94 92 LEU A C 1
ATOM 709 O O . LEU A 1 92 ? -5.109 10.608 4.801 1.00 89.94 92 LEU A O 1
ATOM 713 N N . ILE A 1 93 ? -3.235 9.491 4.316 1.00 91.38 93 ILE A N 1
ATOM 714 C CA . ILE A 1 93 ? -3.306 8.602 5.483 1.00 91.38 93 ILE A CA 1
ATOM 715 C C . ILE A 1 93 ? -3.014 9.398 6.749 1.00 91.38 93 ILE A C 1
ATOM 717 O O . ILE A 1 93 ? -3.743 9.273 7.728 1.00 91.38 93 ILE A O 1
ATOM 721 N N . VAL A 1 94 ? -1.984 10.245 6.707 1.00 91.06 94 VAL A N 1
ATOM 722 C CA . VAL A 1 94 ? -1.643 11.155 7.805 1.00 91.06 94 VAL A CA 1
ATOM 723 C C . VAL A 1 94 ? -2.807 12.101 8.097 1.00 91.06 94 VAL A C 1
ATOM 725 O O . VAL A 1 94 ? -3.184 12.249 9.258 1.00 91.06 94 VAL A O 1
ATOM 728 N N . ASP A 1 95 ? -3.425 12.672 7.066 1.00 90.69 95 ASP A N 1
ATOM 729 C CA . ASP A 1 95 ? -4.568 13.573 7.198 1.00 90.69 95 ASP A CA 1
ATOM 730 C C . ASP A 1 95 ? -5.765 12.864 7.835 1.00 90.69 95 ASP A C 1
ATOM 732 O O . ASP A 1 95 ? -6.378 13.410 8.743 1.00 90.69 95 ASP A O 1
ATOM 736 N N . GLN A 1 96 ? -6.071 11.626 7.430 1.00 89.62 96 GLN A N 1
ATOM 737 C CA . GLN A 1 96 ? -7.173 10.861 8.026 1.00 89.62 96 GLN A CA 1
ATOM 738 C C . GLN A 1 96 ? -6.912 10.425 9.475 1.00 89.62 96 GLN A C 1
ATOM 740 O O . GLN A 1 96 ? -7.872 10.194 10.203 1.00 89.62 96 GLN A O 1
ATOM 745 N N . ILE A 1 97 ? -5.650 10.320 9.905 1.00 89.12 97 ILE A N 1
ATOM 746 C CA . ILE A 1 97 ? -5.305 10.070 11.314 1.00 89.12 97 ILE A CA 1
ATOM 747 C C . ILE A 1 97 ? -5.497 11.342 12.154 1.00 89.12 97 ILE A C 1
ATOM 749 O O . ILE A 1 97 ? -5.973 11.256 13.283 1.00 89.12 97 ILE A O 1
ATOM 753 N N . HIS A 1 98 ? -5.133 12.515 11.624 1.00 89.81 98 HIS A N 1
ATOM 754 C CA . HIS A 1 98 ? -5.234 13.788 12.351 1.00 89.81 98 HIS A CA 1
ATOM 755 C C . HIS A 1 98 ? -6.648 14.383 12.340 1.00 89.81 98 HIS A C 1
ATOM 757 O O . HIS A 1 98 ? -7.109 14.902 13.353 1.00 89.81 98 HIS A O 1
ATOM 763 N N . ALA A 1 99 ? -7.319 14.335 11.191 1.00 87.31 99 ALA A N 1
ATOM 764 C CA . ALA A 1 99 ? -8.652 14.873 10.959 1.00 87.31 99 ALA A CA 1
ATOM 765 C C . ALA A 1 99 ? -9.488 13.844 10.172 1.00 87.31 99 ALA A C 1
ATOM 767 O O . ALA A 1 99 ? -9.564 13.903 8.937 1.00 87.31 99 ALA A O 1
ATOM 768 N N . PRO A 1 100 ? -10.117 12.880 10.872 1.00 82.69 100 PRO A N 1
ATOM 769 C CA . PRO A 1 100 ? -10.973 11.885 10.241 1.00 82.69 100 PRO A CA 1
ATOM 770 C C . PRO A 1 100 ? -12.137 12.560 9.509 1.00 82.69 100 PRO A C 1
ATOM 772 O O . PRO A 1 100 ? -12.786 13.455 10.050 1.00 82.69 100 PRO A O 1
ATOM 775 N N . GLY A 1 101 ? -12.432 12.133 8.279 1.00 76.81 101 GLY A N 1
ATOM 776 C CA . GLY A 1 101 ? -13.579 12.687 7.550 1.00 76.81 101 GLY A CA 1
ATOM 777 C C . GLY A 1 101 ? -14.093 11.835 6.396 1.00 76.81 101 GLY A C 1
ATOM 778 O O . GLY A 1 101 ? -15.297 11.636 6.271 1.00 76.81 101 GLY A O 1
ATOM 779 N N . GLY A 1 102 ? -13.199 11.309 5.554 1.00 77.50 102 GLY A N 1
ATOM 780 C CA . GLY A 1 102 ? -13.575 10.577 4.332 1.00 77.50 102 GLY A CA 1
ATOM 781 C C . GLY A 1 102 ? -13.041 9.146 4.250 1.00 77.50 102 GLY A C 1
ATOM 782 O O . GLY A 1 102 ? -13.487 8.366 3.405 1.00 77.50 102 GLY A O 1
ATOM 783 N N . GLY A 1 103 ? -12.092 8.793 5.117 1.00 84.88 103 GLY A N 1
ATOM 784 C CA . GLY A 1 103 ? -11.320 7.561 5.024 1.00 84.88 103 GLY A CA 1
ATOM 785 C C . GLY A 1 103 ? -10.357 7.540 3.832 1.00 84.88 103 GLY A C 1
ATOM 786 O O . GLY A 1 103 ? -10.228 8.496 3.066 1.00 84.88 103 GLY A O 1
ATOM 787 N N . VAL A 1 104 ? -9.667 6.412 3.669 1.00 91.19 104 VAL A N 1
ATOM 788 C CA . VAL A 1 104 ? -8.739 6.172 2.560 1.00 91.19 104 VAL A CA 1
ATOM 789 C C . VAL A 1 104 ? -9.482 5.394 1.464 1.00 91.19 104 VAL A C 1
ATOM 791 O O . VAL A 1 104 ? -10.091 4.353 1.731 1.00 91.19 104 VAL A O 1
ATOM 794 N N . PRO A 1 105 ? -9.472 5.856 0.203 1.00 91.44 105 PRO A N 1
ATOM 795 C CA . PRO A 1 105 ? -10.234 5.224 -0.863 1.00 91.44 105 PRO A CA 1
ATOM 796 C C . PRO A 1 105 ? -9.673 3.838 -1.200 1.00 91.44 105 PRO A C 1
ATOM 798 O O . PRO A 1 105 ? -8.478 3.682 -1.438 1.00 91.44 105 PRO A O 1
ATOM 801 N N . LEU A 1 106 ? -10.549 2.831 -1.317 1.00 92.44 106 LEU A N 1
ATOM 802 C CA . LEU A 1 106 ? -10.150 1.439 -1.599 1.00 92.44 106 LEU A CA 1
ATOM 803 C C . LEU A 1 106 ? -9.445 1.293 -2.961 1.00 92.44 106 LEU A C 1
ATOM 805 O O . LEU A 1 106 ? -8.575 0.448 -3.132 1.00 92.44 106 LEU A O 1
ATOM 809 N N . ARG A 1 107 ? -9.772 2.161 -3.929 1.00 90.81 107 ARG A N 1
ATOM 810 C CA . ARG A 1 107 ? -9.118 2.200 -5.252 1.00 90.81 107 ARG A CA 1
ATOM 811 C C . ARG A 1 107 ? -7.628 2.550 -5.206 1.00 90.81 107 ARG A C 1
ATOM 813 O O . ARG A 1 107 ? -6.934 2.307 -6.186 1.00 90.81 107 ARG A O 1
ATOM 820 N N . MET A 1 108 ? -7.143 3.112 -4.099 1.00 92.44 108 MET A N 1
ATOM 821 C CA . MET A 1 108 ? -5.728 3.426 -3.912 1.00 92.44 108 MET A CA 1
ATOM 822 C C . MET A 1 108 ? -4.876 2.158 -3.887 1.00 92.44 108 MET A C 1
ATOM 824 O O . MET A 1 108 ? -3.838 2.135 -4.537 1.00 92.44 108 MET A O 1
ATOM 828 N N . ALA A 1 109 ? -5.350 1.088 -3.235 1.00 94.31 109 ALA A N 1
ATOM 829 C CA . ALA A 1 109 ? -4.613 -0.166 -3.117 1.00 94.31 109 ALA A CA 1
ATOM 830 C C . ALA A 1 109 ? -4.252 -0.832 -4.465 1.00 94.31 109 ALA A C 1
ATOM 832 O O . ALA A 1 109 ? -3.067 -1.063 -4.707 1.00 94.31 109 ALA A O 1
ATOM 833 N N . PRO A 1 110 ? -5.197 -1.118 -5.385 1.00 93.62 110 PRO A N 1
ATOM 834 C CA . PRO A 1 110 ? -4.845 -1.724 -6.669 1.00 93.62 110 PRO A CA 1
ATOM 835 C C . PRO A 1 110 ? -4.007 -0.784 -7.544 1.00 93.62 110 PRO A C 1
ATOM 837 O O . PRO A 1 110 ? -3.125 -1.244 -8.265 1.00 93.62 110 PRO A O 1
ATOM 840 N N . LEU A 1 111 ? -4.253 0.527 -7.468 1.00 93.69 111 LEU A N 1
ATOM 841 C CA . LEU A 1 111 ? -3.546 1.521 -8.270 1.00 93.69 111 LEU A CA 1
ATOM 842 C C . LEU A 1 111 ? -2.066 1.619 -7.871 1.00 93.69 111 LEU A C 1
ATOM 844 O O . LEU A 1 111 ? -1.215 1.549 -8.755 1.00 93.69 111 LEU A O 1
ATOM 848 N N . ILE A 1 112 ? -1.761 1.700 -6.566 1.00 94.31 112 ILE A N 1
ATOM 849 C CA . ILE A 1 112 ? -0.377 1.743 -6.070 1.00 94.31 112 ILE A CA 1
ATOM 850 C C . ILE A 1 112 ? 0.341 0.398 -6.231 1.00 94.31 112 ILE A C 1
ATOM 852 O O . ILE A 1 112 ? 1.531 0.367 -6.527 1.00 94.31 112 ILE A O 1
ATOM 856 N N . LEU A 1 113 ? -0.368 -0.727 -6.079 1.00 95.50 113 LEU A N 1
ATOM 857 C CA . LEU A 1 113 ? 0.221 -2.052 -6.279 1.00 95.50 113 LEU A CA 1
ATOM 858 C C . LEU A 1 113 ? 0.723 -2.201 -7.717 1.00 95.50 113 LEU A C 1
ATOM 860 O O . LEU A 1 113 ? 1.888 -2.523 -7.939 1.00 95.50 113 LEU A O 1
ATOM 864 N N . VAL A 1 114 ? -0.151 -1.944 -8.693 1.00 95.62 114 VAL A N 1
ATOM 865 C CA . VAL A 1 114 ? 0.170 -2.118 -10.114 1.00 95.62 114 VAL A CA 1
ATOM 866 C C . VAL A 1 114 ? 1.242 -1.127 -10.558 1.00 95.62 114 VAL A C 1
ATOM 868 O O . VAL A 1 114 ? 2.199 -1.524 -11.220 1.00 95.62 114 VAL A O 1
ATOM 871 N N . SER A 1 115 ? 1.127 0.147 -10.176 1.00 94.62 115 SER A N 1
ATOM 872 C CA . SER A 1 115 ? 2.095 1.169 -10.582 1.00 94.62 115 SER A CA 1
ATOM 873 C C . SER A 1 115 ? 3.490 0.908 -10.026 1.00 94.62 115 SER A C 1
ATOM 875 O O . SER A 1 115 ? 4.464 1.011 -10.772 1.00 94.62 115 SER A O 1
ATOM 877 N N . THR A 1 116 ? 3.609 0.501 -8.760 1.00 95.56 116 THR A N 1
ATOM 878 C CA . THR A 1 116 ? 4.909 0.205 -8.150 1.00 95.56 116 THR A CA 1
ATOM 879 C C . THR A 1 116 ? 5.546 -1.053 -8.747 1.00 95.56 116 THR A C 1
ATOM 881 O O . THR A 1 116 ? 6.760 -1.059 -8.967 1.00 95.56 116 THR A O 1
ATOM 884 N N . VAL A 1 117 ? 4.756 -2.089 -9.066 1.00 97.38 117 VAL A N 1
ATOM 885 C CA . VAL A 1 117 ? 5.248 -3.306 -9.744 1.00 97.38 117 VAL A CA 1
ATOM 886 C C . VAL A 1 117 ? 5.738 -2.991 -11.156 1.00 97.38 117 VAL A C 1
ATOM 888 O O . VAL A 1 117 ? 6.850 -3.382 -11.505 1.00 97.38 117 VAL A O 1
ATOM 891 N N . ILE A 1 118 ? 4.964 -2.235 -11.944 1.00 96.81 118 ILE A N 1
ATOM 892 C CA . ILE A 1 118 ? 5.388 -1.759 -13.271 1.00 96.81 118 ILE A CA 1
ATOM 893 C C . ILE A 1 118 ? 6.683 -0.953 -13.139 1.00 96.81 118 ILE A C 1
ATOM 895 O O . ILE A 1 118 ? 7.656 -1.227 -13.833 1.00 96.81 118 ILE A O 1
ATOM 899 N N . THR A 1 119 ? 6.734 -0.004 -12.207 1.00 95.19 119 THR A N 1
ATOM 900 C CA . THR A 1 119 ? 7.923 0.832 -12.006 1.00 95.19 119 THR A CA 1
ATOM 901 C C . THR A 1 119 ? 9.162 -0.020 -11.712 1.00 95.19 119 THR A C 1
ATOM 903 O O . THR A 1 119 ? 10.188 0.183 -12.353 1.00 95.19 119 THR A O 1
ATOM 906 N N . HIS A 1 120 ? 9.067 -1.034 -10.843 1.00 95.88 120 HIS A N 1
ATOM 907 C CA . HIS A 1 120 ? 10.185 -1.949 -10.573 1.00 95.88 120 HIS A CA 1
ATOM 908 C C . HIS A 1 120 ? 10.562 -2.826 -11.772 1.00 95.88 120 HIS A C 1
ATOM 910 O O . HIS A 1 120 ? 11.751 -3.041 -12.012 1.00 95.88 120 HIS A O 1
ATOM 916 N N . LEU A 1 121 ? 9.577 -3.316 -12.533 1.00 97.25 121 LEU A N 1
ATOM 917 C CA . LEU A 1 121 ? 9.807 -4.160 -13.710 1.00 97.25 121 LEU A CA 1
ATOM 918 C C . LEU A 1 121 ? 10.666 -3.441 -14.755 1.00 97.25 121 LEU A C 1
ATOM 920 O O . LEU A 1 121 ? 11.609 -4.016 -15.292 1.00 97.25 121 LEU A O 1
ATOM 924 N N . PHE A 1 122 ? 10.377 -2.161 -14.995 1.00 97.31 122 PHE A N 1
ATOM 925 C CA . PHE A 1 122 ? 11.120 -1.329 -15.943 1.00 97.31 122 PHE A CA 1
ATOM 926 C C . PHE A 1 122 ? 12.371 -0.669 -15.327 1.00 97.31 122 PHE A C 1
ATOM 928 O O . PHE A 1 122 ? 13.063 0.087 -16.001 1.00 97.31 122 PHE A O 1
ATOM 935 N N . GLY A 1 123 ? 12.702 -0.966 -14.064 1.00 93.69 123 GLY A N 1
ATOM 936 C CA . GLY A 1 123 ? 13.922 -0.498 -13.394 1.00 93.69 123 GLY A CA 1
ATOM 937 C C . GLY A 1 123 ? 13.851 0.901 -12.783 1.00 93.69 123 GLY A C 1
ATOM 938 O O . GLY A 1 123 ? 14.888 1.482 -12.470 1.00 93.69 123 GLY A O 1
ATOM 939 N N . GLY A 1 124 ? 12.651 1.443 -12.594 1.00 92.38 124 GLY A N 1
ATOM 940 C CA . GLY A 1 124 ? 12.434 2.660 -11.824 1.00 92.38 124 GLY A CA 1
ATOM 941 C C . GLY A 1 124 ? 12.606 2.429 -10.320 1.00 92.38 124 GLY A C 1
ATOM 942 O O . GLY A 1 124 ? 12.267 1.371 -9.787 1.00 92.38 124 GLY A O 1
ATOM 943 N N . SER A 1 125 ? 13.105 3.450 -9.622 1.00 87.44 125 SER A N 1
ATOM 944 C CA . SER A 1 125 ? 13.205 3.448 -8.162 1.00 87.44 125 SER A CA 1
ATOM 945 C C . SER A 1 125 ? 11.864 3.851 -7.549 1.00 87.44 125 SER A C 1
ATOM 947 O O . SER A 1 125 ? 11.449 5.004 -7.659 1.00 87.44 125 SER A O 1
ATOM 949 N N . ALA A 1 126 ? 11.173 2.902 -6.917 1.00 86.19 126 ALA A N 1
ATOM 950 C CA . ALA A 1 126 ? 9.945 3.154 -6.169 1.00 86.19 126 ALA A CA 1
ATOM 951 C C . ALA A 1 126 ? 10.042 2.568 -4.753 1.00 86.19 126 ALA A C 1
ATOM 953 O O . ALA A 1 126 ? 10.654 1.525 -4.532 1.00 86.19 126 ALA A O 1
ATOM 954 N N . GLY A 1 127 ? 9.442 3.247 -3.774 1.00 86.19 127 GLY A N 1
ATOM 955 C CA . GLY A 1 127 ? 9.524 2.848 -2.368 1.00 86.19 127 GLY A CA 1
ATOM 956 C C . GLY A 1 127 ? 8.593 1.683 -2.020 1.00 86.19 127 GLY A C 1
ATOM 957 O O . GLY A 1 127 ? 7.412 1.708 -2.352 1.00 86.19 127 GLY A O 1
ATOM 958 N N . ARG A 1 128 ? 9.102 0.684 -1.287 1.00 93.94 128 ARG A N 1
ATOM 959 C CA . ARG A 1 128 ? 8.305 -0.460 -0.794 1.00 93.94 128 ARG A CA 1
ATOM 960 C C . ARG A 1 128 ? 7.489 -0.103 0.450 1.00 93.94 128 ARG A C 1
ATOM 962 O O . ARG A 1 128 ? 6.345 -0.528 0.576 1.00 93.94 128 ARG A O 1
ATOM 969 N N . GLU A 1 129 ? 8.069 0.692 1.347 1.00 92.69 129 GLU A N 1
ATOM 970 C CA . GLU A 1 129 ? 7.475 1.049 2.642 1.00 92.69 129 GLU A CA 1
ATOM 971 C C . GLU A 1 129 ? 6.241 1.935 2.475 1.00 92.69 129 GLU A C 1
ATOM 973 O O . GLU A 1 129 ? 5.165 1.597 2.961 1.00 92.69 129 GLU A O 1
ATOM 978 N N . GLY A 1 130 ? 6.372 3.023 1.706 1.00 91.88 130 GLY A N 1
ATOM 979 C CA . GLY A 1 130 ? 5.255 3.913 1.391 1.00 91.88 130 GLY A CA 1
ATOM 980 C C . GLY A 1 130 ? 4.097 3.154 0.744 1.00 91.88 130 GLY A C 1
ATOM 981 O O . GLY A 1 130 ? 2.967 3.253 1.206 1.00 91.88 130 GLY A O 1
ATOM 982 N N . THR A 1 131 ? 4.369 2.311 -0.258 1.00 94.38 131 THR A N 1
ATOM 983 C CA . THR A 1 131 ? 3.326 1.480 -0.877 1.00 94.38 131 THR A CA 1
ATOM 984 C C . THR A 1 131 ? 2.663 0.532 0.125 1.00 94.38 131 THR A C 1
ATOM 986 O O . THR A 1 131 ? 1.439 0.445 0.132 1.00 94.38 131 THR A O 1
ATOM 989 N N . ALA A 1 132 ? 3.417 -0.127 1.009 1.00 95.06 132 ALA A N 1
ATOM 990 C CA . ALA A 1 132 ? 2.838 -0.996 2.036 1.00 95.06 132 ALA A CA 1
ATOM 991 C C . ALA A 1 132 ? 1.904 -0.231 2.993 1.00 95.06 132 ALA A C 1
ATOM 993 O O . ALA A 1 132 ? 0.811 -0.711 3.297 1.00 95.06 132 ALA A O 1
ATOM 994 N N . VAL A 1 133 ? 2.281 0.987 3.401 1.00 94.88 133 VAL A N 1
ATOM 995 C CA . VAL A 1 133 ? 1.427 1.868 4.218 1.00 94.88 133 VAL A CA 1
ATOM 996 C C . VAL A 1 133 ? 0.142 2.232 3.467 1.00 94.88 133 VAL A C 1
ATOM 998 O O . VAL A 1 133 ? -0.942 2.180 4.045 1.00 94.88 133 VAL A O 1
ATOM 1001 N N . GLN A 1 134 ? 0.230 2.515 2.164 1.00 94.94 134 GLN A N 1
ATOM 1002 C CA . GLN A 1 134 ? -0.931 2.815 1.318 1.00 94.94 134 GLN A CA 1
ATOM 1003 C C . GLN A 1 134 ? -1.884 1.636 1.144 1.00 94.94 134 GLN A C 1
ATOM 1005 O O . GLN A 1 134 ? -3.100 1.811 1.253 1.00 94.94 134 GLN A O 1
ATOM 1010 N N . LEU A 1 135 ? -1.346 0.435 0.923 1.00 96.00 135 LEU A N 1
ATOM 1011 C CA . LEU A 1 135 ? -2.126 -0.800 0.873 1.00 96.00 135 LEU A CA 1
ATOM 1012 C C . LEU A 1 135 ? -2.838 -1.048 2.209 1.00 96.00 135 LEU A C 1
ATOM 1014 O O . LEU A 1 135 ? -4.044 -1.296 2.224 1.00 96.00 135 LEU A O 1
ATOM 1018 N N . GLY A 1 136 ? -2.111 -0.909 3.322 1.00 95.62 136 GLY A N 1
ATOM 1019 C CA . GLY A 1 136 ? -2.644 -1.079 4.670 1.00 95.62 136 GLY A CA 1
ATOM 1020 C C . GLY A 1 136 ? -3.747 -0.078 5.002 1.00 95.62 136 GLY A C 1
ATOM 1021 O O . GLY A 1 136 ? -4.842 -0.488 5.372 1.00 95.62 136 GLY A O 1
ATOM 1022 N N . GLY A 1 137 ? -3.503 1.220 4.810 1.00 94.56 137 GLY A N 1
ATOM 1023 C CA . GLY A 1 137 ? -4.479 2.274 5.106 1.00 94.56 137 GLY A CA 1
ATOM 1024 C C . GLY A 1 137 ? -5.744 2.178 4.249 1.00 94.56 137 GLY A C 1
ATOM 1025 O O . GLY A 1 137 ? -6.858 2.307 4.758 1.00 94.56 137 GLY A O 1
ATOM 1026 N N . SER A 1 138 ? -5.589 1.883 2.955 1.00 94.75 138 SER A N 1
ATOM 1027 C CA . SER A 1 138 ? -6.708 1.717 2.021 1.00 94.75 138 SER A CA 1
ATOM 1028 C C . SER A 1 138 ? -7.592 0.519 2.388 1.00 94.75 138 SER A C 1
ATOM 1030 O O . SER A 1 138 ? -8.820 0.642 2.433 1.00 94.75 138 SER A O 1
ATOM 1032 N N . LEU A 1 139 ? -6.980 -0.624 2.715 1.00 96.00 139 LEU A N 1
ATOM 1033 C CA . LEU A 1 139 ? -7.714 -1.829 3.088 1.00 96.00 139 LEU A CA 1
ATOM 1034 C C . LEU A 1 139 ? -8.316 -1.716 4.497 1.00 96.00 139 LEU A C 1
ATOM 1036 O O . LEU A 1 139 ? -9.484 -2.054 4.680 1.00 96.00 139 LEU A O 1
ATOM 1040 N N . ALA A 1 140 ? -7.586 -1.153 5.464 1.00 94.81 140 ALA A N 1
ATOM 1041 C CA . ALA A 1 140 ? -8.099 -0.869 6.805 1.00 94.81 140 ALA A CA 1
ATOM 1042 C C . ALA A 1 140 ? -9.330 0.048 6.756 1.00 94.81 140 ALA A C 1
ATOM 1044 O O . ALA A 1 140 ? -10.338 -0.236 7.399 1.00 94.81 140 ALA A O 1
ATOM 1045 N N . SER A 1 141 ? -9.307 1.097 5.926 1.00 93.69 141 SER A N 1
ATOM 1046 C CA . SER A 1 141 ? -10.461 1.986 5.746 1.00 93.69 141 SER A CA 1
ATOM 1047 C C . SER A 1 141 ? -11.657 1.297 5.071 1.00 93.69 141 SER A C 1
ATOM 1049 O O . SER A 1 141 ? -12.813 1.648 5.318 1.00 93.69 141 SER A O 1
ATOM 1051 N N . ALA A 1 142 ? -11.424 0.291 4.224 1.00 93.94 142 ALA A N 1
ATOM 1052 C CA . ALA A 1 142 ? -12.501 -0.537 3.686 1.00 93.94 142 ALA A CA 1
ATOM 1053 C C . ALA A 1 142 ? -13.105 -1.466 4.747 1.00 93.94 142 ALA A C 1
ATOM 1055 O O . ALA A 1 142 ? -14.328 -1.540 4.842 1.00 93.94 142 ALA A O 1
ATOM 1056 N N . PHE A 1 143 ? -12.281 -2.104 5.583 1.00 94.75 143 PHE A N 1
ATOM 1057 C CA . PHE A 1 143 ? -12.760 -2.913 6.708 1.00 94.75 143 PHE A CA 1
ATOM 1058 C C . PHE A 1 143 ? -13.518 -2.077 7.743 1.00 94.75 143 PHE A C 1
ATOM 1060 O O . PHE A 1 143 ? -14.578 -2.499 8.194 1.00 94.75 143 PHE A O 1
ATOM 1067 N N . ALA A 1 144 ? -13.049 -0.865 8.054 1.00 92.81 144 ALA A N 1
ATOM 1068 C CA . ALA A 1 144 ? -13.756 0.052 8.946 1.00 92.81 144 ALA A CA 1
ATOM 1069 C C . ALA A 1 144 ? -15.173 0.365 8.437 1.00 92.81 144 ALA A C 1
ATOM 1071 O O . ALA A 1 144 ? -16.139 0.270 9.189 1.00 92.81 144 ALA A O 1
ATOM 1072 N N . ARG A 1 145 ? -15.324 0.633 7.132 1.00 91.62 145 ARG A N 1
ATOM 1073 C CA . ARG A 1 145 ? -16.642 0.837 6.506 1.00 91.62 145 ARG A CA 1
ATOM 1074 C C . ARG A 1 145 ? -17.487 -0.436 6.466 1.00 91.62 145 ARG A C 1
ATOM 1076 O O . ARG A 1 145 ? -18.689 -0.363 6.701 1.00 91.62 14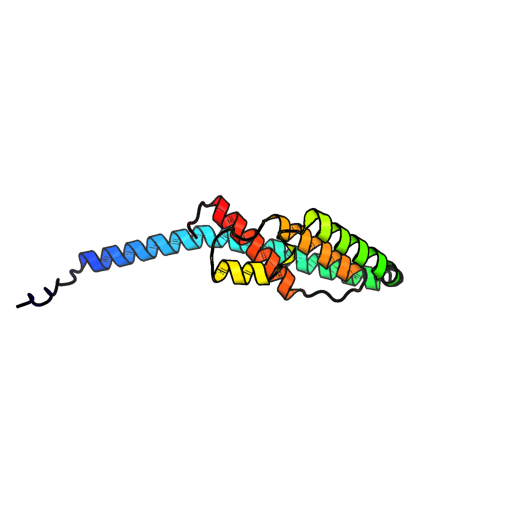5 ARG A O 1
ATOM 1083 N N . LEU A 1 146 ? -16.877 -1.590 6.192 1.00 92.62 146 LEU A N 1
ATOM 1084 C CA . LEU A 1 146 ? -17.562 -2.887 6.164 1.00 92.62 146 LEU A CA 1
ATOM 1085 C C . LEU A 1 146 ? -18.155 -3.244 7.533 1.00 92.62 146 LEU A C 1
ATOM 1087 O O . LEU A 1 146 ? -19.299 -3.686 7.611 1.00 92.62 146 LEU A O 1
ATOM 1091 N N . PHE A 1 147 ? -17.399 -3.006 8.604 1.00 92.12 147 PHE A N 1
ATOM 1092 C CA . PHE A 1 147 ? -17.825 -3.248 9.982 1.00 92.12 147 PHE A CA 1
ATOM 1093 C C . PHE A 1 147 ? -18.583 -2.073 10.613 1.00 92.12 147 PHE A C 1
ATOM 1095 O O . PHE A 1 147 ? -18.986 -2.182 11.767 1.00 92.12 147 PHE A O 1
ATOM 1102 N N . ARG A 1 148 ? -18.815 -0.982 9.863 1.00 89.81 148 ARG A N 1
ATOM 1103 C CA . ARG A 1 148 ? -19.494 0.241 10.331 1.00 89.81 148 ARG A CA 1
ATOM 1104 C C . ARG A 1 148 ? -18.877 0.790 11.621 1.00 89.81 148 ARG A C 1
ATOM 1106 O O . ARG A 1 148 ? -19.592 1.139 12.553 1.00 89.81 148 ARG A O 1
ATOM 1113 N N . LEU A 1 149 ? -17.549 0.808 11.669 1.00 86.62 149 LEU A N 1
ATOM 1114 C CA . LEU A 1 149 ? -16.815 1.400 12.777 1.00 86.62 149 LEU A CA 1
ATOM 1115 C C . LEU A 1 149 ? -16.952 2.915 12.705 1.00 86.62 149 LEU A C 1
ATOM 1117 O O . LEU A 1 149 ? -16.735 3.501 11.640 1.00 86.62 149 LEU A O 1
ATOM 1121 N N . ASP A 1 150 ? -17.308 3.518 13.833 1.00 74.44 150 ASP A N 1
ATOM 1122 C CA . ASP A 1 150 ? -17.282 4.967 13.967 1.00 74.44 150 ASP A CA 1
ATOM 1123 C C . ASP A 1 150 ? -15.826 5.467 13.881 1.00 74.44 150 ASP A C 1
ATOM 1125 O O . ASP A 1 150 ? -14.919 4.774 14.365 1.00 74.44 150 ASP A O 1
ATOM 1129 N N . PRO A 1 151 ? -15.591 6.613 13.215 1.00 58.50 151 PRO A N 1
ATOM 1130 C CA . PRO A 1 151 ? -14.276 7.241 13.139 1.00 58.50 151 PRO A CA 1
ATOM 1131 C C . PRO A 1 151 ? -13.779 7.767 14.492 1.00 58.50 151 PRO A C 1
ATOM 1133 O O . PRO A 1 151 ? -14.615 8.157 15.340 1.00 58.50 151 PRO A O 1
#

Sequence (151 aa):
MSNPPRFVPSGVKPFVYARLAHLKAASLWVLILAPTSAAIGSLCALFLWSLDLATRARFDHPWLLFGLPVAGFLVGLVYHWKGRSAEAGNNLIVDQIHAPGGGVPLRMAPLILVSTVITHLFGGSAGREGTAVQLGGSLASAFARLFRLDP

Foldseek 3Di:
DDDPDDPDPDDPVVVVVVVVVVVVVVVVCCVLVVVLVVVLVVLLVVLVVLLVVLLVLCVVPVCLLVCLVVLVVVLVVCCVVPVPQLVCQVVVLVCCVVPNDDFQALVNLVSLSVSVSSCSNNPHDDDSVSNSSNNSRSSVSVSCVVVVPDD

Secondary structure (DSSP, 8-state):
-PPPP------HHHHHHHHHHHHHHHHHHHHHHHHHHHHHHHHHHHHHHHHHHHHHHHHH-GGGGGGHHHHHHHHHHHHHHH-TTTTTTHHHHHHHHHS-SS---TTHHHHHHHHHHHHHHTT----HHHHHHHHHHHHHHHHHHHTT---

pLDDT: mean 89.42, std 10.38, range [52.78, 98.25]

=== Feature glossary ===
Legend for the data blocks above and below:

— What the protein is —

The amino-acid sequence is the protein's primary structure: the linear order of residues from the N-terminus to the C-terminus, written in one-letter code. Everything else here — the 3D coordinates, the secondary structure, the domain annotations — is ultimately a consequence of this string.

Functional annotations link the protein to curated databases. InterPro entries identify conserved domains and families by matching the sequence against member-database signatures (Pfam, PROSITE, CDD, …). Gene Ontology (GO) terms describe molecular function, biological process, and cellular component in a controlled vocabulary. CATH places the structure in a hierarchical fold classification (Class/Architecture/Topology/Homologous-superfamily). The organism is the source species.

— Where its atoms are —

Atomic coordinates in PDBx/mmCIF format — the same representation the Protein Data Bank distributes. Each line of the _atom_site loop places one backbone atom in Cartesian space (units: ångströms, origin: arbitrary).

The six renders are orthographic views along the three Cartesian axes in both directions. Representation (cartoon, sticks, or surface) and color scheme (sequence-rainbow or by-chain) vary across proteins so the training set covers all the common visualization conventions.

— Local backbone conformation —

Eight-state secondary structure (DSSP): H is the canonical α-helix, G the tighter 3₁₀-helix, I the wider π-helix; E/B are β-structure, T and S are turns and bends, and '-' is everything else. DSSP derives these from the patt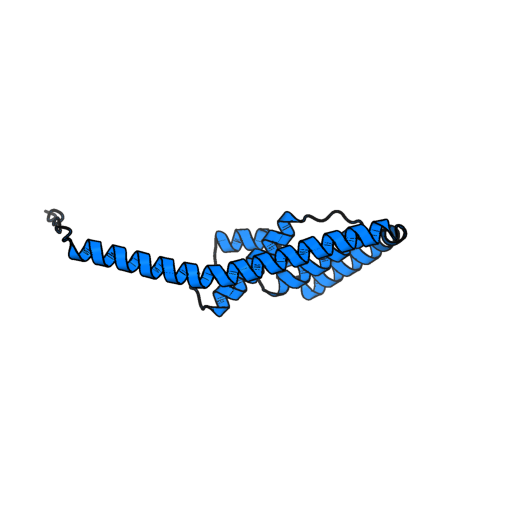ern of main-chain N–H···O=C hydrogen bonds, not from the sequence.

Three-state secondary structure (P-SEA) collapses the eight DSSP classes into helix (a), strand (b), and coil (c). P-SEA assigns these from Cα geometry alone — distances and angles — without requiring backbone oxygens, so it works on any Cα trace.

φ (phi) and ψ (psi) are the two rotatable backbone dihedrals per residue: φ is the C(i-1)–N–Cα–C torsion, ψ is the N–Cα–C–N(i+1) torsion, both in degrees on (−180°, 180°]. α-helical residues cluster near (−60°, −45°); β-strand residues near (−120°, +130°). A Ramachandran plot is simply a scatter of (φ, ψ) for every residue.

— Global shape and packing —

The geometric summary reports three shape descriptors. Rg (radius of gyration) measures how spread out the Cα atoms are about their centre of mass; compact globular proteins have small Rg, elongated or unfolded ones large. Cα contacts (<8 Å, |i−j|>4) count long-range residue pairs in spatial proximity — high for tightly packed folds, near zero for rods or random coil. The bounding-box extents give the protein's footprint along x, y, z in Å.

SASA measures how much of the protein is reachable by solvent. It is computed by rolling a water-sized probe over the atomic surface and summing the exposed area (Å²). Per-residue SASA distinguishes core (buried, low SASA) from surface (exposed, high SASA) residues; total SASA is a whole-molecule size measure.

Plot images: a contact map (which residues are close in 3D, as an N×N binary image), a Ramachandran scatter (backbone torsion angles, revealing secondary-structure composition at a glance), and — for AlphaFold structures — a PAE heatmap (pairwise prediction confidence).

— Structural neighborhood —

A 3Di character summarizes, for each residue, the relative orientation of the Cα frame of its nearest spatial neighbor. Because it encodes fold topology rather than chemistry, 3Di alignments detect remote structural similarity that sequence alignment misses.

The Foldseek neighbor list gives the closest experimentally determined structures in the PDB, ranked by structural alignment. TM-score near 1 means near-identical fold; near 0.3 means only rough topology match. This is how one finds what a novel AlphaFold prediction most resembles in the solved-structure universe.

— Confidence and disorder —

For AlphaFold models, the B-factor field carries pLDDT — the model's own estimate of local accuracy on a 0–100 scale. Regions with pLDDT<50 should be treated as essentially unmodeled; they often correspond to intrinsically disordered segments.

Crystallographic B-factors measure how much each atom's electron density is smeared out, in Å². They rise in mobile loops and surface residues and fall in the buried interior. In AlphaFold models this column is repurposed to hold pLDDT instead.

Predicted Aligned Error (PAE) is an AlphaFold confidence matrix: entry (i, j) is the expected error in the position of residue j, in ångströms, when the prediction is superimposed on the true structure at residue i. Low PAE within a block of residues means that block is internally rigid and well-predicted; high PAE between two blocks means their relative placement is uncertain even if each block individually is confident.